Protein AF-A0A7Y2JL69-F1 (afdb_monomer)

Radius of gyration: 12.65 Å; Cα contacts (8 Å, |Δi|>4): 126; chains: 1; bounding box: 27×32×28 Å

Mean predicted aligned error: 4.68 Å

Nearest PDB structures (foldseek):
  6xbt-assembly1_A-2  TM=6.501E-01  e=6.756E-02  Streptomyces coelicolor A3(2)
  6bu2-assembly1_A  TM=7.314E-01  e=1.847E-01  Mycobacterium tuberculosis H37Rv
  6xbs-assembly1_A-2  TM=6.637E-01  e=9.676E-02  Streptomyces coelicolor A3(2)
  6xbv-assembly1_A-2  TM=6.502E-01  e=1.290E-01  Streptomyces coelicolor A3(2)
  4mtr-assembly1_A  TM=5.584E-01  e=8.347E-01  Pseudomonas aeruginosa PAO1

Structure (mmCIF, N/CA/C/O backbone):
data_AF-A0A7Y2JL69-F1
#
_entry.id   AF-A0A7Y2JL69-F1
#
loop_
_atom_site.group_PDB
_atom_site.id
_atom_site.type_symbol
_atom_site.label_atom_id
_atom_site.label_alt_id
_atom_site.label_comp_id
_atom_site.label_asym_id
_atom_site.label_entity_id
_atom_site.label_seq_id
_atom_site.pdbx_PDB_ins_code
_atom_site.Cartn_x
_atom_site.Cartn_y
_atom_site.Cartn_z
_atom_site.occupancy
_atom_site.B_iso_or_equiv
_atom_site.auth_seq_id
_atom_site.auth_comp_id
_atom_site.auth_asym_id
_atom_site.auth_atom_id
_atom_site.pdbx_PDB_model_num
ATOM 1 N N . MET A 1 1 ? 5.389 -2.703 16.579 1.00 77.81 1 MET A N 1
ATOM 2 C CA . MET A 1 1 ? 4.091 -3.087 15.984 1.00 77.81 1 MET A CA 1
ATOM 3 C C . MET A 1 1 ? 4.433 -3.830 14.713 1.00 77.81 1 MET A C 1
ATOM 5 O O . MET A 1 1 ? 5.257 -3.291 13.980 1.00 77.81 1 MET A O 1
ATOM 9 N N . PRO A 1 2 ? 3.897 -5.040 14.491 1.00 91.06 2 PRO A N 1
ATOM 10 C CA . PRO A 1 2 ? 4.185 -5.802 13.285 1.00 91.06 2 PRO A CA 1
ATOM 11 C C . PRO A 1 2 ? 3.935 -4.962 12.035 1.00 91.06 2 PRO A C 1
ATOM 13 O O . PRO A 1 2 ? 2.923 -4.258 11.951 1.00 91.06 2 PRO A O 1
ATOM 16 N N . HIS A 1 3 ? 4.866 -5.032 11.092 1.00 92.75 3 HIS A N 1
ATOM 17 C CA . HIS A 1 3 ? 4.815 -4.254 9.867 1.00 92.75 3 HIS A CA 1
ATOM 18 C C . HIS A 1 3 ? 5.337 -5.067 8.686 1.00 92.75 3 HIS A C 1
ATOM 20 O O . HIS A 1 3 ? 6.283 -5.850 8.821 1.00 92.75 3 HIS A O 1
ATOM 26 N N . PHE A 1 4 ? 4.731 -4.871 7.519 1.00 93.44 4 PHE A N 1
ATOM 27 C CA . PHE A 1 4 ? 5.262 -5.405 6.272 1.00 93.44 4 PHE A CA 1
ATOM 28 C C . PHE A 1 4 ? 5.106 -4.429 5.112 1.00 93.44 4 PHE A C 1
ATOM 30 O O . PHE A 1 4 ? 4.228 -3.563 5.111 1.00 93.44 4 PHE A O 1
ATOM 37 N N . GLU A 1 5 ? 5.945 -4.623 4.097 1.00 93.19 5 GLU A N 1
ATOM 38 C CA . GLU A 1 5 ? 5.981 -3.776 2.909 1.00 93.19 5 GLU A CA 1
ATOM 39 C C . GLU A 1 5 ? 5.717 -4.568 1.629 1.00 93.19 5 GLU A C 1
ATOM 41 O O . GLU A 1 5 ? 6.261 -5.654 1.396 1.00 93.19 5 GLU A O 1
ATOM 46 N N . ILE A 1 6 ? 4.895 -3.983 0.761 1.00 93.38 6 ILE A N 1
ATOM 47 C CA . ILE A 1 6 ? 4.616 -4.465 -0.586 1.00 93.38 6 ILE A CA 1
ATOM 48 C C . ILE A 1 6 ? 5.407 -3.612 -1.578 1.00 93.38 6 ILE A C 1
ATOM 50 O O . ILE A 1 6 ? 5.096 -2.446 -1.805 1.00 93.38 6 ILE A O 1
ATOM 54 N N . HIS A 1 7 ? 6.393 -4.226 -2.227 1.00 92.38 7 HIS A N 1
ATOM 55 C CA . HIS A 1 7 ? 7.151 -3.604 -3.312 1.00 92.38 7 HIS A CA 1
ATOM 56 C C . HIS A 1 7 ? 6.510 -3.954 -4.658 1.00 92.38 7 HIS A C 1
ATOM 58 O O . HIS A 1 7 ? 6.645 -5.087 -5.148 1.00 92.38 7 HIS A O 1
ATOM 64 N N . ALA A 1 8 ? 5.812 -2.991 -5.254 1.00 92.12 8 ALA A N 1
ATOM 65 C CA . ALA A 1 8 ? 5.061 -3.165 -6.493 1.00 92.12 8 ALA A CA 1
ATOM 66 C C . ALA A 1 8 ? 5.814 -2.583 -7.698 1.00 92.12 8 ALA A C 1
ATOM 68 O O . ALA A 1 8 ? 6.408 -1.517 -7.604 1.00 92.12 8 ALA A O 1
ATOM 69 N N . GLU A 1 9 ? 5.763 -3.249 -8.854 1.00 92.00 9 GLU A N 1
ATOM 70 C CA . GLU A 1 9 ? 6.259 -2.664 -10.118 1.00 92.00 9 GLU A CA 1
ATOM 71 C C . GLU A 1 9 ? 5.386 -1.487 -10.582 1.00 92.00 9 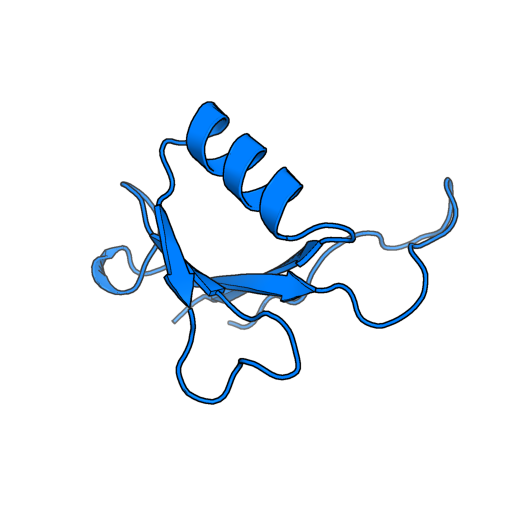GLU A C 1
ATOM 73 O O . GLU A 1 9 ? 5.867 -0.555 -11.215 1.00 92.00 9 GLU A O 1
ATOM 78 N N . SER A 1 10 ? 4.095 -1.529 -10.245 1.00 94.75 10 SER A N 1
ATOM 79 C CA . SER A 1 10 ? 3.137 -0.449 -10.455 1.00 94.75 10 SER A CA 1
ATOM 80 C C . SER A 1 10 ? 2.309 -0.286 -9.187 1.00 94.75 10 SER A C 1
ATOM 82 O O . SER A 1 10 ? 1.489 -1.148 -8.855 1.00 94.75 10 SER A O 1
ATOM 84 N N . VAL A 1 11 ? 2.531 0.821 -8.479 1.00 96.00 11 VAL A N 1
ATOM 85 C CA . VAL A 1 11 ? 1.805 1.151 -7.248 1.00 96.00 11 VAL A CA 1
ATOM 86 C C . VAL A 1 11 ? 0.313 1.321 -7.535 1.00 96.00 11 VAL A C 1
ATOM 88 O O . VAL A 1 11 ? -0.507 0.756 -6.820 1.00 96.00 11 VAL A O 1
ATOM 91 N N . ASP A 1 12 ? -0.061 1.991 -8.625 1.00 97.25 12 ASP A N 1
ATOM 92 C CA . ASP A 1 12 ? -1.473 2.190 -8.988 1.00 97.25 12 ASP A CA 1
ATOM 93 C C . ASP A 1 12 ? -2.209 0.881 -9.301 1.00 97.25 12 ASP A C 1
ATOM 95 O O . ASP A 1 12 ? -3.348 0.674 -8.866 1.00 97.25 12 ASP A O 1
ATOM 99 N N . SER A 1 13 ? -1.549 -0.045 -10.006 1.00 97.62 13 SER A N 1
ATOM 100 C CA . SER A 1 13 ? -2.124 -1.367 -10.280 1.00 97.62 13 SER A CA 1
ATOM 101 C C . SER A 1 13 ? -2.301 -2.168 -8.989 1.00 97.62 13 SER A C 1
ATOM 103 O O . SER A 1 13 ? -3.334 -2.809 -8.792 1.00 97.62 13 SER A O 1
ATOM 105 N N . ALA A 1 14 ? -1.322 -2.099 -8.082 1.00 97.25 14 ALA A N 1
ATOM 106 C CA . ALA A 1 14 ? -1.393 -2.767 -6.789 1.00 97.25 14 ALA A CA 1
ATOM 107 C C . ALA A 1 14 ? -2.497 -2.173 -5.899 1.00 97.25 14 ALA A C 1
ATOM 109 O O . ALA A 1 14 ? -3.299 -2.933 -5.359 1.00 97.25 14 ALA A O 1
ATOM 110 N N . LYS A 1 15 ? -2.608 -0.840 -5.8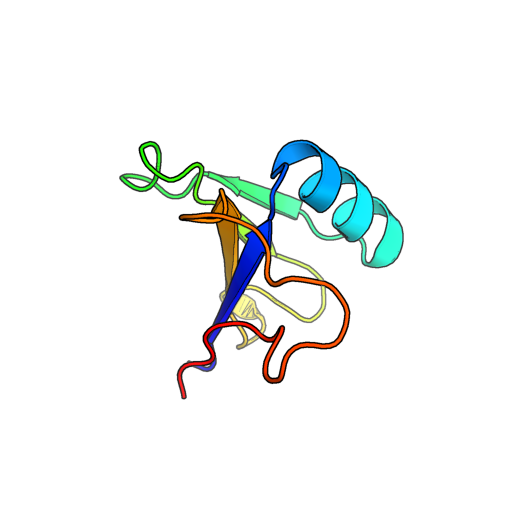08 1.00 98.25 15 LYS A N 1
ATOM 111 C CA . LYS A 1 15 ? -3.712 -0.153 -5.117 1.00 98.25 15 LYS A CA 1
ATOM 112 C C . LYS A 1 15 ? -5.061 -0.639 -5.638 1.00 98.25 15 LYS A C 1
ATOM 114 O O . LYS A 1 15 ? -5.881 -1.105 -4.857 1.00 98.25 15 LYS A O 1
ATOM 119 N N . THR A 1 16 ? -5.254 -0.628 -6.959 1.00 98.62 16 THR A N 1
ATOM 120 C CA . THR A 1 16 ? -6.497 -1.088 -7.604 1.00 98.62 16 THR A CA 1
ATOM 121 C C . THR A 1 16 ? -6.831 -2.532 -7.233 1.00 98.62 16 THR A C 1
ATOM 123 O O . THR A 1 16 ? -7.963 -2.838 -6.855 1.00 98.62 16 THR A O 1
ATOM 126 N N . PHE A 1 17 ? -5.839 -3.421 -7.304 1.00 98.38 17 PHE A N 1
ATOM 127 C CA . PHE A 1 17 ? -6.007 -4.829 -6.969 1.00 98.38 17 PHE A CA 1
ATOM 128 C C . PHE A 1 17 ? -6.404 -5.034 -5.502 1.00 98.38 17 PHE A C 1
ATOM 130 O O . PHE A 1 17 ? -7.402 -5.696 -5.227 1.00 98.38 17 PHE A O 1
ATOM 137 N N . TYR A 1 18 ? -5.661 -4.454 -4.556 1.00 98.06 18 TYR A N 1
ATOM 138 C CA . TYR A 1 18 ? -5.897 -4.659 -3.124 1.00 98.06 18 TYR A CA 1
ATOM 139 C C . TYR A 1 18 ? -7.133 -3.914 -2.605 1.00 98.06 18 TYR A C 1
ATOM 141 O O . TYR A 1 18 ? -7.823 -4.429 -1.724 1.00 98.06 18 TYR A O 1
ATOM 149 N N . SER A 1 19 ? -7.477 -2.762 -3.189 1.00 98.19 19 SER A N 1
ATOM 150 C CA . SER A 1 19 ? -8.771 -2.119 -2.949 1.00 98.19 19 SER A CA 1
ATOM 151 C C . SER A 1 19 ? -9.926 -3.015 -3.397 1.00 98.19 19 SER A C 1
ATOM 153 O O . SER A 1 19 ? -10.890 -3.169 -2.657 1.00 98.19 19 SER A O 1
ATOM 155 N N . GLY A 1 20 ? -9.829 -3.656 -4.566 1.00 98.19 20 GLY A N 1
ATOM 156 C CA . GLY A 1 20 ? -10.869 -4.570 -5.048 1.00 98.19 20 GLY A CA 1
ATOM 157 C C . GLY A 1 20 ? -10.947 -5.887 -4.271 1.00 98.19 20 GLY A C 1
ATOM 158 O O . GLY A 1 20 ? -12.039 -6.389 -4.020 1.00 98.19 20 GLY A O 1
ATOM 159 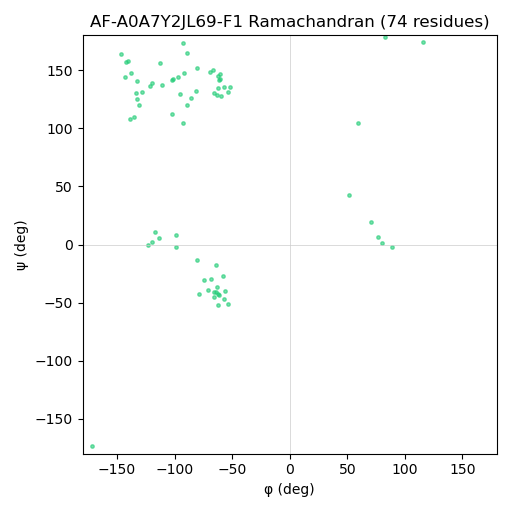N N . LEU A 1 21 ? -9.800 -6.450 -3.886 1.00 98.00 21 LEU A N 1
ATOM 160 C CA . LEU A 1 21 ? -9.727 -7.756 -3.231 1.00 98.00 21 LEU A CA 1
ATOM 161 C C . LEU A 1 21 ? -10.085 -7.698 -1.741 1.00 98.00 21 LEU A C 1
ATOM 163 O O . LEU A 1 21 ? -10.779 -8.585 -1.249 1.00 98.00 21 LEU A O 1
ATOM 167 N N . PHE A 1 22 ? -9.598 -6.680 -1.028 1.00 97.31 22 PHE A N 1
ATOM 168 C CA . PHE A 1 22 ? -9.716 -6.589 0.432 1.00 97.31 22 PHE A CA 1
ATOM 169 C C . PHE A 1 22 ? -10.401 -5.314 0.926 1.00 97.31 22 PHE A C 1
ATOM 171 O O . PHE A 1 22 ? -10.517 -5.127 2.134 1.00 97.31 22 PHE A O 1
ATOM 178 N N . GLY A 1 23 ? -10.821 -4.411 0.037 1.00 97.88 23 GLY A N 1
ATOM 179 C CA . GLY A 1 23 ? -11.408 -3.133 0.448 1.00 97.88 23 GLY A CA 1
ATOM 180 C C . GLY A 1 23 ? -10.397 -2.161 1.061 1.00 97.88 23 GLY A C 1
ATOM 181 O O . GLY A 1 23 ? -10.793 -1.243 1.772 1.00 97.88 23 GLY A O 1
ATOM 182 N N . TRP A 1 24 ? -9.094 -2.352 0.824 1.00 98.25 24 TRP A N 1
ATOM 183 C CA . TRP A 1 24 ? -8.070 -1.476 1.393 1.00 98.25 24 TRP A CA 1
ATOM 184 C C . TRP A 1 24 ? -8.097 -0.076 0.777 1.00 98.25 24 TRP A C 1
ATOM 186 O O . TRP A 1 24 ? -8.372 0.111 -0.411 1.00 98.25 24 TRP A O 1
ATOM 196 N N . SER A 1 25 ? -7.737 0.903 1.598 1.00 98.12 25 SER A N 1
ATOM 197 C CA . SER A 1 25 ? -7.503 2.293 1.210 1.00 98.12 25 SER A CA 1
ATOM 198 C C . SER A 1 25 ? -6.027 2.643 1.371 1.00 98.12 25 SER A C 1
ATOM 200 O O . SER A 1 25 ? -5.317 2.009 2.151 1.00 98.12 25 SER A O 1
ATOM 202 N N . PHE A 1 26 ? -5.566 3.647 0.624 1.00 98.12 26 PHE A N 1
ATOM 203 C CA . PHE A 1 26 ? -4.156 4.021 0.564 1.00 98.12 26 PHE A CA 1
ATOM 204 C C . PHE A 1 26 ? -3.996 5.529 0.706 1.00 98.12 26 PHE A C 1
ATOM 206 O O . PHE A 1 26 ? -4.640 6.290 -0.017 1.00 98.12 26 PHE A O 1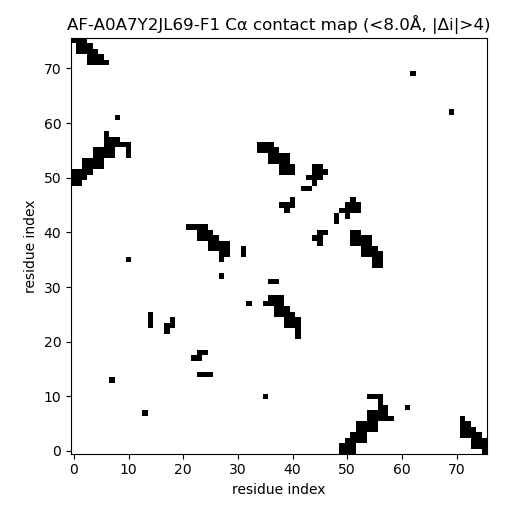
ATOM 213 N N . ARG A 1 27 ? -3.102 5.958 1.599 1.00 97.44 27 ARG A N 1
ATOM 214 C CA . ARG A 1 27 ? -2.708 7.365 1.760 1.00 97.44 27 ARG A CA 1
ATOM 215 C C . ARG A 1 27 ? -1.211 7.527 1.495 1.00 97.44 27 ARG A C 1
ATOM 217 O O . ARG A 1 27 ? -0.452 6.666 1.939 1.00 97.44 27 ARG A O 1
ATOM 224 N N . PRO A 1 28 ? -0.765 8.580 0.792 1.00 96.69 28 PRO A N 1
ATOM 225 C CA . PRO A 1 28 ? 0.662 8.836 0.637 1.00 96.69 28 PRO A CA 1
ATOM 226 C C . PRO A 1 28 ? 1.302 9.071 2.011 1.00 96.69 28 PRO A C 1
ATOM 228 O O . PRO A 1 28 ? 0.688 9.673 2.899 1.00 96.69 28 PRO A O 1
ATOM 231 N N . MET A 1 29 ? 2.519 8.563 2.193 1.00 95.69 29 MET A N 1
ATOM 232 C CA . MET A 1 29 ? 3.319 8.839 3.382 1.00 95.69 29 MET A CA 1
ATOM 233 C C . MET A 1 29 ? 4.089 10.143 3.180 1.00 95.69 29 MET A C 1
ATOM 235 O O . MET A 1 29 ? 4.809 10.289 2.195 1.00 95.69 29 MET A O 1
ATOM 239 N N . GLU A 1 30 ? 3.948 11.076 4.118 1.00 94.56 30 GLU A N 1
ATOM 240 C CA . GLU A 1 30 ? 4.706 12.329 4.109 1.00 94.56 30 GLU A CA 1
ATOM 241 C C . GLU A 1 30 ? 6.216 12.041 4.156 1.00 94.56 30 GLU A C 1
ATOM 243 O O . GLU A 1 30 ? 6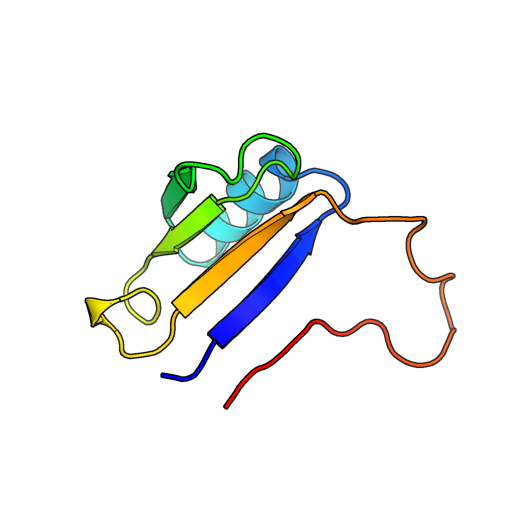.677 11.273 5.005 1.00 94.56 30 GLU A O 1
ATOM 248 N N . GLY A 1 31 ? 6.980 12.616 3.220 1.00 92.81 31 GLY A N 1
ATOM 249 C CA . GLY A 1 31 ? 8.418 12.361 3.073 1.00 92.81 31 GLY A CA 1
ATOM 250 C C . GLY A 1 31 ? 8.770 11.065 2.327 1.00 92.81 31 GLY A C 1
ATOM 251 O O . GLY A 1 31 ? 9.950 10.741 2.182 1.00 92.81 31 GLY A O 1
ATOM 252 N N . GLY A 1 32 ? 7.768 10.310 1.863 1.00 90.56 32 GLY A N 1
ATOM 253 C CA . GLY A 1 32 ? 7.918 9.065 1.105 1.00 90.56 32 GLY A CA 1
ATOM 254 C C . GLY A 1 32 ? 7.765 9.223 -0.412 1.00 90.56 32 GLY A C 1
ATOM 255 O O . GLY A 1 32 ? 7.710 8.224 -1.133 1.00 90.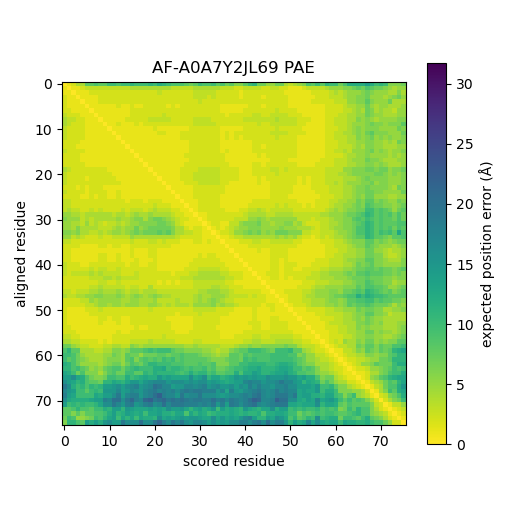56 32 GLY A O 1
ATOM 256 N N . GLU A 1 33 ? 7.688 10.454 -0.921 1.00 92.31 33 GLU A N 1
ATOM 257 C CA . GLU A 1 33 ? 7.328 10.753 -2.312 1.00 92.31 33 GLU A CA 1
ATOM 258 C C . GLU A 1 33 ? 8.347 10.179 -3.302 1.00 92.31 33 GLU A C 1
ATOM 260 O O . GLU A 1 33 ? 7.978 9.670 -4.359 1.00 92.31 33 GLU A O 1
ATOM 265 N N . GLY A 1 34 ? 9.634 10.193 -2.937 1.00 89.88 34 GLY A N 1
ATOM 266 C CA . GLY A 1 34 ? 10.716 9.667 -3.774 1.00 89.88 34 GLY A CA 1
ATOM 267 C C . GLY A 1 34 ? 10.643 8.158 -4.034 1.00 89.88 34 GLY A C 1
ATOM 268 O O . GLY A 1 34 ? 11.278 7.682 -4.971 1.00 89.88 34 GLY A O 1
ATOM 269 N N . ALA A 1 35 ? 9.874 7.415 -3.234 1.00 91.06 35 ALA A N 1
ATOM 270 C CA . ALA A 1 35 ? 9.675 5.976 -3.390 1.00 91.06 35 ALA A CA 1
ATOM 271 C C . ALA A 1 35 ? 8.216 5.593 -3.699 1.00 91.06 35 ALA A C 1
ATOM 273 O O . ALA A 1 35 ? 7.875 4.409 -3.652 1.00 91.06 35 ALA A O 1
ATOM 274 N N . ASP A 1 36 ? 7.359 6.578 -3.999 1.00 95.50 36 ASP A N 1
ATOM 275 C CA . ASP A 1 36 ? 5.916 6.386 -4.193 1.00 95.50 36 ASP A CA 1
ATOM 276 C C . ASP A 1 36 ? 5.278 5.624 -3.011 1.00 95.50 36 ASP A C 1
ATOM 278 O O . ASP A 1 36 ? 4.501 4.678 -3.172 1.00 95.50 36 ASP A O 1
ATOM 282 N N . TYR A 1 37 ? 5.682 5.989 -1.788 1.00 96.31 37 TYR A N 1
ATOM 283 C CA . TYR A 1 37 ? 5.341 5.249 -0.576 1.00 96.31 37 TYR A CA 1
ATOM 284 C C . TYR A 1 37 ? 3.944 5.605 -0.058 1.00 96.31 37 TYR A C 1
ATOM 286 O O . TYR A 1 37 ? 3.585 6.772 0.115 1.00 96.31 37 TYR A O 1
ATOM 294 N N . HIS A 1 38 ? 3.166 4.574 0.243 1.00 97.94 38 HIS A N 1
ATOM 295 C CA . HIS A 1 38 ? 1.782 4.650 0.674 1.00 97.94 38 HIS A CA 1
ATOM 296 C C . HIS A 1 38 ? 1.545 3.777 1.901 1.00 97.94 38 HIS A C 1
ATOM 298 O O . HIS A 1 38 ? 2.027 2.651 1.985 1.00 97.94 38 HIS A O 1
ATOM 304 N N . LEU A 1 39 ? 0.739 4.280 2.827 1.00 97.44 39 LEU A N 1
ATOM 305 C CA . LEU A 1 39 ? 0.246 3.529 3.973 1.00 97.44 39 LEU A CA 1
ATOM 306 C C . LEU A 1 39 ? -1.126 2.957 3.632 1.00 97.44 39 LEU A C 1
ATOM 308 O O . LEU A 1 39 ? -1.996 3.691 3.150 1.00 97.44 39 LEU A O 1
ATOM 312 N N . ALA A 1 40 ? -1.300 1.658 3.865 1.00 97.88 40 ALA A N 1
ATOM 313 C CA . ALA A 1 40 ? -2.553 0.959 3.613 1.00 97.88 40 ALA A CA 1
ATOM 314 C C . ALA A 1 40 ? -3.348 0.737 4.906 1.00 97.88 40 ALA A C 1
ATOM 316 O O . ALA A 1 40 ? -2.777 0.410 5.950 1.00 97.88 40 ALA A O 1
ATOM 317 N N . SER A 1 41 ? -4.670 0.866 4.803 1.00 98.00 41 SER A N 1
ATOM 318 C CA . SER A 1 41 ? -5.612 0.654 5.906 1.00 98.00 41 SER A CA 1
ATOM 319 C C . SER A 1 41 ? -6.844 -0.121 5.436 1.00 98.00 41 SER A C 1
ATOM 321 O O . SER A 1 41 ? -7.296 0.051 4.301 1.00 98.00 41 SER A O 1
ATOM 323 N N . GLY A 1 42 ? -7.417 -0.934 6.323 1.00 97.25 42 GLY A N 1
ATOM 324 C CA . GLY A 1 42 ? -8.628 -1.729 6.106 1.00 97.25 42 GLY A CA 1
ATOM 325 C C . GLY A 1 42 ? -9.094 -2.388 7.408 1.00 97.25 42 GLY A C 1
ATOM 326 O O . GLY A 1 42 ? -8.512 -2.150 8.460 1.00 97.25 42 GLY A O 1
ATOM 327 N N . ASP A 1 43 ? -10.101 -3.259 7.354 1.00 96.06 43 ASP A N 1
ATOM 328 C CA . ASP A 1 43 ? -10.715 -3.840 8.566 1.00 96.06 43 ASP A CA 1
ATOM 329 C C . ASP A 1 43 ? -9.732 -4.604 9.474 1.00 96.06 43 ASP A C 1
ATOM 331 O O . ASP A 1 43 ? -9.948 -4.719 10.678 1.00 96.06 43 ASP A O 1
ATOM 335 N N . GLN A 1 44 ? -8.659 -5.150 8.893 1.00 95.00 44 GLN A N 1
ATOM 336 C CA . GLN A 1 44 ? -7.670 -5.989 9.583 1.00 95.00 44 GLN A CA 1
ATOM 337 C C . GLN A 1 44 ? -6.244 -5.414 9.548 1.00 95.00 44 GLN A C 1
ATOM 339 O O . GLN A 1 44 ? -5.322 -6.067 10.034 1.00 95.00 44 GLN A O 1
ATOM 344 N N . ILE A 1 45 ? -6.039 -4.232 8.952 1.00 96.50 45 ILE A N 1
ATOM 345 C CA . ILE A 1 45 ? -4.719 -3.598 8.811 1.00 96.50 45 ILE A CA 1
ATOM 346 C C . ILE A 1 45 ? -4.793 -2.077 8.998 1.00 96.50 45 ILE A C 1
ATOM 348 O O . ILE A 1 45 ? -5.823 -1.453 8.766 1.00 96.50 45 ILE A O 1
ATOM 352 N N . GLY A 1 46 ? -3.672 -1.465 9.356 1.00 95.06 46 GLY A N 1
ATOM 353 C CA . GLY A 1 46 ? -3.558 -0.043 9.662 1.00 95.06 46 GLY A CA 1
ATOM 354 C C . GLY A 1 46 ? -3.172 0.191 11.121 1.00 95.06 46 GLY A C 1
ATOM 355 O O . GLY A 1 46 ? -3.085 -0.743 11.921 1.00 95.06 46 GLY A O 1
ATOM 356 N N . GLU A 1 47 ? -2.924 1.454 11.462 1.00 88.69 47 GLU A N 1
ATOM 357 C CA . GLU A 1 47 ? -2.454 1.870 12.795 1.00 88.69 47 GLU A CA 1
ATOM 358 C C . GLU A 1 47 ? -3.390 1.399 13.919 1.00 88.69 47 GLU A C 1
ATOM 360 O O . GLU A 1 47 ? -2.921 0.891 14.937 1.00 88.69 47 GLU A O 1
ATOM 365 N N . ASP A 1 48 ? -4.703 1.460 13.686 1.00 91.00 48 ASP A N 1
ATOM 366 C CA . ASP A 1 48 ? -5.729 1.059 14.657 1.00 91.00 48 ASP A CA 1
ATOM 367 C C . ASP A 1 48 ? -5.966 -0.463 14.716 1.00 91.00 48 ASP A C 1
ATOM 369 O O . ASP A 1 48 ? -6.594 -0.960 15.651 1.00 91.00 48 ASP A O 1
ATOM 373 N N . ALA A 1 49 ? -5.457 -1.222 13.740 1.00 93.31 49 ALA A N 1
ATOM 374 C CA . ALA A 1 49 ? -5.658 -2.670 13.628 1.00 93.31 49 ALA A CA 1
ATOM 375 C C . ALA A 1 49 ? -4.472 -3.498 14.161 1.00 93.31 49 ALA A C 1
ATOM 377 O O . ALA A 1 49 ? -4.516 -4.727 14.158 1.00 93.31 49 ALA A O 1
ATOM 378 N N . GLY A 1 50 ? -3.394 -2.845 14.615 1.00 92.69 50 GLY A N 1
ATOM 379 C CA . GLY A 1 50 ? -2.222 -3.510 15.199 1.00 92.69 50 GLY A CA 1
ATOM 380 C C . GLY A 1 50 ? -1.270 -4.171 14.192 1.00 92.69 50 GLY A C 1
ATOM 381 O O . GLY A 1 50 ? -0.317 -4.830 14.613 1.00 92.69 50 GLY A O 1
ATOM 382 N N . LEU A 1 51 ? -1.495 -3.978 12.889 1.00 94.50 51 LEU A N 1
ATOM 383 C CA . LEU A 1 51 ? -0.649 -4.451 11.789 1.00 94.50 51 LEU A CA 1
ATOM 384 C C . LEU A 1 51 ? -0.556 -3.354 10.729 1.00 94.50 51 LEU A C 1
ATOM 386 O O . LEU A 1 51 ? -1.523 -3.109 10.011 1.00 94.50 51 LEU A O 1
ATOM 390 N N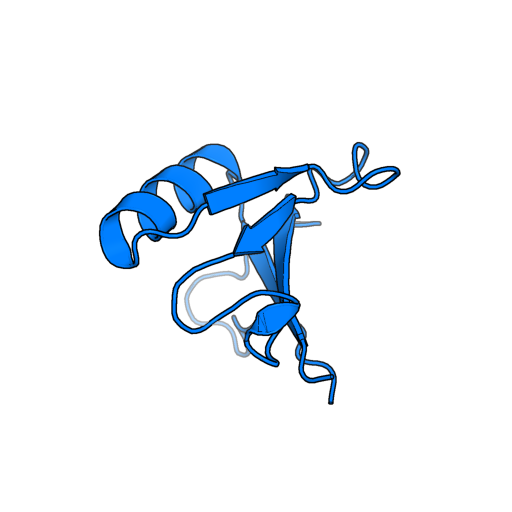 . THR A 1 52 ? 0.592 -2.693 10.610 1.00 95.75 52 THR A N 1
ATOM 391 C CA . THR A 1 52 ? 0.768 -1.623 9.618 1.00 95.75 52 THR A CA 1
ATOM 392 C C . THR A 1 52 ? 1.321 -2.169 8.313 1.00 95.75 52 THR A C 1
ATOM 394 O O . THR A 1 52 ? 2.100 -3.122 8.292 1.00 95.75 52 THR A O 1
ATOM 397 N N . VAL A 1 53 ? 0.924 -1.546 7.205 1.00 96.31 53 VAL A N 1
ATOM 398 C CA . VAL A 1 53 ? 1.298 -1.997 5.865 1.00 96.31 53 VAL A CA 1
ATOM 399 C C . VAL A 1 53 ? 1.777 -0.818 5.038 1.00 96.31 53 VAL A C 1
ATOM 401 O O . VAL A 1 53 ? 1.060 0.174 4.890 1.00 96.31 53 VAL A O 1
ATOM 404 N N . GLY A 1 54 ? 2.984 -0.949 4.497 1.00 96.12 54 GLY A N 1
ATOM 405 C CA . GLY A 1 54 ? 3.535 -0.055 3.489 1.00 96.12 54 GLY A CA 1
ATOM 406 C C . GLY A 1 54 ? 3.356 -0.627 2.086 1.00 96.12 54 GLY A C 1
ATOM 407 O O . GLY A 1 54 ? 3.460 -1.834 1.869 1.00 96.12 54 GLY A O 1
ATOM 408 N N . MET A 1 55 ? 3.111 0.234 1.109 1.00 96.19 55 MET A N 1
ATOM 409 C CA . MET A 1 55 ? 3.196 -0.086 -0.312 1.00 96.19 55 MET A CA 1
ATOM 410 C C . MET A 1 55 ? 4.071 0.951 -0.990 1.00 96.19 55 MET A C 1
ATOM 412 O O . MET A 1 55 ? 3.855 2.142 -0.815 1.00 96.19 55 MET A O 1
ATOM 416 N N . MET A 1 56 ? 5.032 0.507 -1.787 1.00 95.44 56 MET A N 1
ATOM 417 C CA . MET A 1 56 ? 5.972 1.403 -2.449 1.00 95.44 56 MET A CA 1
ATOM 418 C C . MET A 1 56 ? 6.373 0.872 -3.815 1.00 95.44 56 MET A C 1
ATOM 420 O O . MET A 1 56 ? 6.197 -0.318 -4.116 1.00 95.44 56 MET A O 1
ATOM 424 N N . LEU A 1 57 ? 6.954 1.749 -4.632 1.00 93.81 57 LEU A N 1
ATOM 425 C CA . LEU A 1 57 ? 7.560 1.332 -5.883 1.00 93.81 57 LEU A CA 1
ATOM 426 C C . LEU A 1 57 ? 8.717 0.370 -5.592 1.00 93.81 57 LEU A C 1
ATOM 428 O O . LEU A 1 57 ? 9.544 0.576 -4.698 1.00 93.81 57 LEU A O 1
ATOM 432 N N . ARG A 1 58 ? 8.770 -0.723 -6.349 1.00 90.44 58 ARG A N 1
ATOM 433 C CA . ARG A 1 58 ? 9.860 -1.687 -6.265 1.00 90.44 58 ARG A CA 1
ATOM 434 C C . ARG A 1 58 ? 11.170 -1.015 -6.664 1.00 90.44 58 ARG A C 1
ATOM 436 O O . ARG A 1 58 ? 11.287 -0.439 -7.740 1.00 90.44 58 ARG A O 1
ATOM 443 N N . MET A 1 59 ? 12.173 -1.170 -5.806 1.00 86.44 59 MET A N 1
ATOM 444 C CA . MET A 1 59 ? 13.540 -0.764 -6.102 1.00 86.44 59 MET A CA 1
ATOM 445 C C . MET A 1 59 ? 14.274 -1.922 -6.779 1.00 86.44 59 MET A C 1
ATOM 447 O O . MET A 1 59 ? 14.408 -2.999 -6.196 1.00 86.44 59 MET A O 1
ATOM 451 N N . GLY A 1 60 ? 14.755 -1.686 -7.999 1.00 84.06 60 GLY A N 1
ATOM 452 C CA . GLY A 1 60 ? 15.435 -2.690 -8.820 1.00 84.06 60 GLY A CA 1
ATOM 453 C C . GLY A 1 60 ? 14.487 -3.617 -9.587 1.00 84.06 60 GLY A C 1
ATOM 454 O O . GLY A 1 60 ? 13.264 -3.517 -9.487 1.00 84.06 60 GLY A O 1
ATOM 455 N N . ASP A 1 61 ? 15.072 -4.519 -10.373 1.00 82.38 61 ASP A N 1
ATOM 456 C CA . ASP A 1 61 ? 14.317 -5.439 -11.223 1.00 82.38 61 ASP A CA 1
ATOM 457 C C . ASP A 1 61 ? 13.508 -6.448 -10.398 1.00 82.38 61 ASP A C 1
ATOM 459 O O . ASP A 1 61 ? 13.907 -6.876 -9.306 1.00 82.38 61 ASP A O 1
ATOM 463 N N . ALA A 1 62 ? 12.373 -6.890 -10.941 1.00 76.88 62 ALA A N 1
ATOM 464 C CA . ALA A 1 62 ? 11.658 -8.007 -10.349 1.00 76.88 62 ALA A CA 1
ATOM 465 C C . ALA A 1 62 ? 12.505 -9.293 -10.360 1.00 76.88 62 ALA A C 1
ATOM 467 O O . ALA A 1 62 ? 13.242 -9.560 -11.318 1.00 76.88 62 ALA A O 1
ATOM 468 N N . PRO A 1 63 ? 12.383 -10.139 -9.317 1.00 76.06 63 PRO A N 1
ATOM 469 C CA . PRO A 1 63 ? 13.037 -11.435 -9.300 1.00 76.06 63 PRO A CA 1
ATOM 470 C C . PRO A 1 63 ? 12.616 -12.258 -10.515 1.00 76.06 63 PRO A C 1
ATOM 472 O O . PRO A 1 63 ? 11.430 -12.350 -10.843 1.00 76.06 63 PRO A O 1
ATOM 475 N N . ARG A 1 64 ? 13.585 -12.907 -11.167 1.00 80.50 64 ARG A N 1
ATOM 476 C CA . ARG A 1 64 ? 13.285 -13.798 -12.289 1.00 80.50 64 ARG A CA 1
ATOM 477 C C . ARG A 1 64 ? 12.373 -14.932 -11.830 1.00 80.50 64 ARG A C 1
ATOM 479 O O . ARG A 1 64 ? 12.531 -15.490 -10.743 1.00 80.50 64 ARG A O 1
ATOM 486 N N . SER A 1 65 ? 11.439 -15.315 -12.695 1.00 78.31 65 SER A N 1
ATOM 487 C CA . SER A 1 65 ? 10.588 -16.473 -12.430 1.00 78.31 65 SER A CA 1
ATOM 488 C C . SER A 1 65 ? 11.448 -17.706 -12.124 1.00 78.31 65 SER A C 1
ATOM 490 O O . SER A 1 65 ? 12.412 -17.994 -12.832 1.00 78.31 65 SER A O 1
ATOM 492 N N . GLY A 1 66 ? 11.120 -18.407 -11.036 1.00 76.19 66 GLY A N 1
ATOM 493 C CA . GLY A 1 66 ? 11.845 -19.599 -10.586 1.00 76.19 66 GLY A CA 1
ATOM 494 C C . GLY A 1 66 ? 13.035 -19.369 -9.642 1.00 76.19 66 GLY A C 1
ATOM 495 O O . GLY A 1 66 ? 13.600 -20.356 -9.179 1.00 76.19 66 GLY A O 1
ATOM 496 N N . THR A 1 67 ? 13.409 -18.130 -9.294 1.00 71.81 67 THR A N 1
ATOM 497 C CA . THR A 1 67 ? 14.479 -17.897 -8.300 1.00 71.81 67 THR A CA 1
ATOM 498 C C . THR A 1 67 ? 13.983 -18.029 -6.848 1.00 71.81 67 THR A C 1
ATOM 500 O O . THR A 1 67 ? 12.804 -17.762 -6.583 1.00 71.81 67 THR A O 1
ATOM 503 N N . PRO A 1 68 ? 14.856 -18.409 -5.889 1.00 62.75 68 PRO A N 1
ATOM 504 C CA . PRO A 1 68 ? 14.538 -18.374 -4.458 1.00 62.75 68 PRO A CA 1
ATOM 505 C C . PRO A 1 68 ? 14.200 -16.955 -3.964 1.00 62.75 68 PRO A C 1
ATOM 507 O O . PRO A 1 68 ? 14.794 -15.995 -4.444 1.00 62.75 68 PRO A O 1
ATOM 510 N N . ILE A 1 69 ? 13.289 -16.858 -2.982 1.00 58.50 69 ILE A N 1
ATOM 511 C CA . ILE A 1 69 ? 12.804 -15.630 -2.310 1.00 58.50 69 ILE A CA 1
ATOM 512 C C . ILE A 1 69 ? 12.157 -14.600 -3.266 1.00 58.50 69 ILE A C 1
ATOM 514 O O . ILE A 1 69 ? 12.828 -13.849 -3.963 1.00 58.50 69 ILE A O 1
ATOM 518 N N . ARG A 1 70 ? 10.815 -14.517 -3.242 1.00 66.56 70 ARG A N 1
ATOM 519 C CA . ARG A 1 70 ? 10.011 -13.446 -3.885 1.00 66.56 70 ARG A CA 1
ATOM 520 C C . ARG A 1 70 ? 9.267 -12.556 -2.8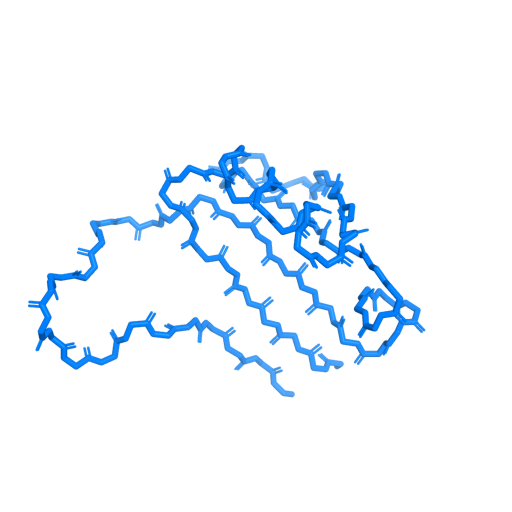71 1.00 66.56 70 ARG A C 1
ATOM 522 O O . ARG A 1 70 ? 8.413 -11.768 -3.266 1.00 66.56 70 ARG A O 1
ATOM 529 N N . GLY A 1 71 ? 9.521 -12.765 -1.577 1.00 65.44 71 GLY A N 1
ATOM 530 C CA . GLY A 1 71 ? 8.763 -12.185 -0.461 1.00 65.44 71 GLY A CA 1
ATOM 531 C C . GLY A 1 71 ? 9.284 -10.823 0.006 1.00 65.44 71 GLY A C 1
ATOM 532 O O . GLY A 1 71 ? 10.390 -10.430 -0.357 1.00 65.44 71 GLY A O 1
ATOM 533 N N . GLY A 1 72 ? 8.458 -10.116 0.781 1.00 62.97 72 GLY A N 1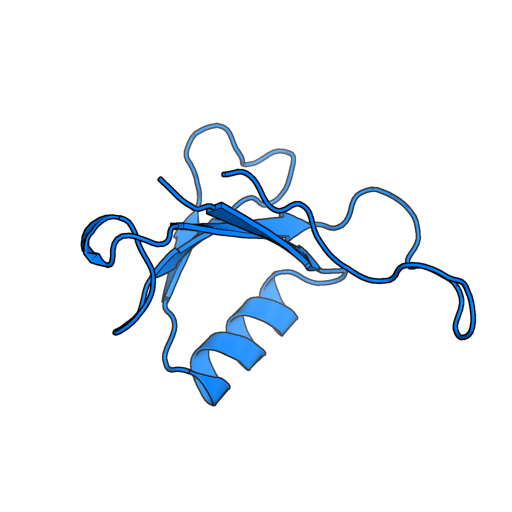
ATOM 534 C CA . GLY A 1 72 ? 8.703 -8.748 1.252 1.00 62.97 72 GLY A CA 1
ATOM 535 C C . GLY A 1 72 ? 9.392 -8.647 2.616 1.00 62.97 72 GLY A C 1
ATOM 536 O O . GLY A 1 72 ? 9.593 -9.643 3.313 1.00 62.97 72 GLY A O 1
ATOM 537 N N . THR A 1 73 ? 9.741 -7.412 2.977 1.00 64.50 73 THR A N 1
ATOM 538 C CA . THR A 1 73 ? 10.261 -7.031 4.295 1.00 64.50 73 THR A CA 1
ATOM 539 C C . THR A 1 73 ? 9.179 -7.232 5.351 1.00 64.50 73 THR A C 1
ATOM 541 O O . THR A 1 73 ? 8.055 -6.763 5.180 1.00 64.50 73 THR A O 1
ATOM 544 N N . MET A 1 74 ? 9.519 -7.908 6.449 1.00 71.19 74 MET A N 1
ATOM 545 C CA . MET A 1 74 ? 8.643 -8.065 7.607 1.00 71.19 74 MET A CA 1
ATOM 546 C C . MET A 1 74 ? 9.439 -7.702 8.857 1.00 71.19 74 MET A C 1
ATOM 548 O O . MET A 1 74 ? 10.483 -8.303 9.117 1.00 71.19 74 MET A O 1
ATOM 552 N N . THR A 1 75 ? 8.979 -6.701 9.600 1.00 69.81 75 THR A N 1
ATOM 553 C CA . THR A 1 75 ? 9.609 -6.262 10.850 1.00 69.81 75 THR A CA 1
ATOM 554 C C . THR A 1 75 ? 8.700 -6.615 12.026 1.00 69.81 75 THR A C 1
ATOM 556 O O . THR A 1 75 ? 7.472 -6.510 11.940 1.00 69.81 75 THR A O 1
ATOM 559 N N . PHE A 1 76 ? 9.304 -7.116 13.105 1.00 64.38 76 PHE A N 1
ATOM 560 C CA . PHE A 1 76 ? 8.630 -7.582 14.321 1.00 64.38 76 PHE A CA 1
ATOM 561 C C . PHE A 1 76 ? 9.011 -6.713 15.520 1.00 64.38 76 PHE A C 1
ATOM 563 O O . PHE A 1 76 ? 10.216 -6.405 15.658 1.00 64.38 76 PHE A O 1
#

Sequence (76 aa):
MPHFEIHAESVDSAKTFYSGLFGWSFRPMEGGEGADYHLASGDQIGEDAGLTVGMMLRMGDAPRSGTPIRGGTMTF

Solvent-accessible surface area (backbone atoms only — not comparable to full-atom values): 4457 Å² total; per-residue (Å²): 114,42,34,38,43,45,67,26,96,46,49,69,62,48,49,55,50,43,29,71,75,64,61,37,46,76,43,79,38,89,93,26,68,95,45,59,26,24,40,36,35,40,94,75,27,12,85,92,49,64,28,38,36,41,35,21,48,45,83,72,80,78,78,61,90,91,60,86,82,90,78,65,60,73,50,117

Secondary structure (DSSP, 8-state):
--EEEEEES-HHHHHHHHHHHH--EEEEPTT-GGGT-EEEEBTTBBGGGTBEEEEEEPPSPPPPTT-S--PPPEE-

Foldseek 3Di:
DKEWEAADQDLVVVQVVCCVPAVKDWDQDVVCVVFSKIKIDHPCEDPVNPYTYIYTHHDDDQDPPPDPDNDTDIDD

pLDDT: mean 89.54, std 10.89, range [58.5, 98.62]